Protein AF-A4JTW8-F1 (afdb_monomer)

Sequence (88 aa):
MNLLGTVTVEFGGRKQKVHGKDFSLEEDQNRHLGEGDFQYEALFIYFDPDQRFKILVQATKLDGNVTLYDPSVEGNAKI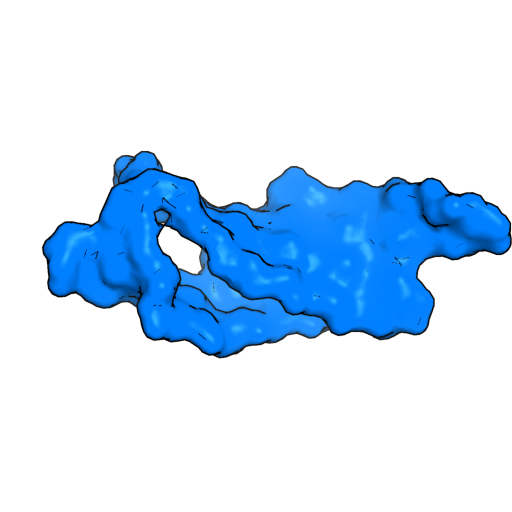VDDSLDVSG

Radius of gyration: 14.19 Å; Cα contacts (8 Å, |Δi|>4): 200; chains: 1; bounding box: 37×17×37 Å

Organism: Burkholderia vietnamiensis (strain G4 / LMG 22486) (NCBI:txid269482)

Structure (mmCIF, N/CA/C/O backbone):
data_AF-A4JTW8-F1
#
_entry.id   AF-A4JTW8-F1
#
loop_
_atom_site.group_PDB
_atom_site.id
_atom_site.type_symbol
_atom_site.label_atom_id
_atom_site.label_alt_id
_atom_site.label_comp_id
_atom_site.label_asym_id
_atom_site.label_entity_id
_atom_site.label_seq_id
_atom_site.pdbx_PDB_ins_code
_atom_site.Cartn_x
_atom_site.Cartn_y
_atom_site.Cartn_z
_atom_site.occupancy
_atom_site.B_iso_or_equiv
_atom_site.auth_seq_id
_atom_site.auth_comp_id
_atom_site.auth_asym_id
_atom_site.auth_atom_id
_atom_site.pdbx_PDB_model_num
ATOM 1 N N . MET A 1 1 ? 5.567 7.102 -10.182 1.00 83.56 1 MET A N 1
ATOM 2 C CA . MET A 1 1 ? 4.797 6.022 -9.544 1.00 83.56 1 MET A CA 1
ATOM 3 C C . MET A 1 1 ? 3.991 6.581 -8.379 1.00 83.56 1 MET A C 1
ATOM 5 O O . MET A 1 1 ? 4.577 7.146 -7.467 1.00 83.56 1 MET A O 1
ATOM 9 N N . ASN A 1 2 ? 2.664 6.475 -8.439 1.00 88.44 2 ASN A N 1
ATOM 10 C CA . ASN A 1 2 ? 1.739 6.944 -7.402 1.00 88.44 2 ASN A CA 1
ATOM 11 C C . ASN A 1 2 ? 0.817 5.800 -6.982 1.00 88.44 2 ASN A C 1
ATOM 13 O O . ASN A 1 2 ? 0.325 5.075 -7.850 1.00 88.44 2 ASN A O 1
ATOM 17 N N . LEU A 1 3 ? 0.550 5.686 -5.681 1.00 93.44 3 LEU A N 1
ATOM 18 C CA . LEU A 1 3 ? -0.402 4.722 -5.144 1.00 93.44 3 LEU A CA 1
ATOM 19 C C . LEU A 1 3 ? -1.827 5.296 -5.187 1.00 93.44 3 LEU A C 1
ATOM 21 O O . LEU A 1 3 ? -2.097 6.404 -4.717 1.00 93.44 3 LEU A O 1
ATOM 25 N N . LEU A 1 4 ? -2.748 4.532 -5.761 1.00 95.44 4 LEU A N 1
ATOM 26 C CA . LEU A 1 4 ? -4.155 4.866 -5.948 1.00 95.44 4 LEU A CA 1
ATOM 27 C C . LEU A 1 4 ? -5.038 3.872 -5.186 1.00 95.44 4 LEU A C 1
ATOM 29 O O . LEU A 1 4 ? -4.571 2.874 -4.647 1.00 95.44 4 LEU A O 1
ATOM 33 N N . GLY A 1 5 ? -6.340 4.149 -5.137 1.00 96.69 5 GLY A N 1
ATOM 34 C CA . GLY A 1 5 ? -7.298 3.261 -4.483 1.00 96.69 5 GLY A CA 1
ATOM 35 C C . GLY A 1 5 ? -7.304 3.398 -2.962 1.00 96.69 5 GLY A C 1
ATOM 36 O O . GLY A 1 5 ? -7.044 4.480 -2.418 1.00 96.69 5 GLY A O 1
ATOM 37 N N . THR A 1 6 ? -7.696 2.325 -2.275 1.00 97.75 6 THR A N 1
ATOM 38 C CA . THR A 1 6 ? -7.921 2.336 -0.824 1.00 97.75 6 THR A CA 1
ATOM 39 C C . THR A 1 6 ? -7.560 1.018 -0.157 1.00 97.75 6 THR A C 1
ATOM 41 O O . THR A 1 6 ? -7.750 -0.038 -0.750 1.00 97.75 6 THR A O 1
ATOM 44 N N . VAL A 1 7 ? -7.144 1.090 1.107 1.00 97.62 7 VAL A N 1
ATOM 45 C CA . VAL A 1 7 ? -7.063 -0.049 2.034 1.00 97.62 7 VAL A CA 1
ATOM 46 C C . VAL A 1 7 ? -8.045 0.187 3.170 1.00 97.62 7 VAL A C 1
ATOM 48 O O . VAL A 1 7 ? -8.103 1.282 3.732 1.00 97.62 7 VAL A O 1
ATOM 51 N N . THR A 1 8 ? -8.811 -0.834 3.539 1.00 97.88 8 THR A N 1
ATOM 52 C CA . THR A 1 8 ? -9.609 -0.834 4.763 1.00 97.88 8 THR A CA 1
ATOM 53 C C . THR A 1 8 ? -8.915 -1.680 5.820 1.00 97.88 8 THR A C 1
ATOM 55 O O . THR A 1 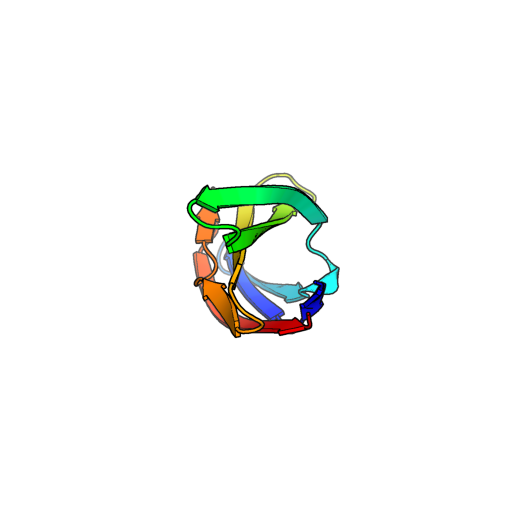8 ? -8.678 -2.874 5.632 1.00 97.88 8 THR A O 1
ATOM 58 N N . VAL A 1 9 ? -8.642 -1.067 6.968 1.00 96.88 9 VAL A N 1
ATOM 59 C CA . VAL A 1 9 ? -8.090 -1.737 8.146 1.00 96.88 9 VAL A CA 1
ATOM 60 C C . VAL A 1 9 ? -9.112 -1.786 9.272 1.00 96.88 9 VAL A C 1
ATOM 62 O O . VAL A 1 9 ? -9.950 -0.896 9.407 1.00 96.88 9 VAL A O 1
ATOM 65 N N . GLU A 1 10 ? -9.044 -2.823 10.095 1.00 96.94 10 GLU A N 1
ATOM 66 C CA . GLU A 1 10 ? -9.796 -2.956 11.334 1.00 96.94 10 GLU A CA 1
ATOM 67 C C . GLU A 1 10 ? -8.848 -2.847 12.535 1.00 96.94 10 GLU A C 1
ATOM 69 O O . GLU A 1 10 ? -7.879 -3.599 12.641 1.00 96.94 10 GLU A O 1
ATOM 74 N N . PHE A 1 11 ? -9.131 -1.908 13.438 1.00 93.31 11 PHE A N 1
ATOM 75 C CA . PHE A 1 11 ? -8.400 -1.677 14.686 1.00 93.31 11 PHE A CA 1
ATOM 76 C C . PHE A 1 11 ? -9.406 -1.368 15.803 1.00 93.31 11 PHE A C 1
ATOM 78 O O . PHE A 1 11 ? -10.306 -0.544 15.632 1.00 93.31 11 PHE A O 1
ATOM 85 N N . GLY A 1 12 ? -9.287 -2.038 16.954 1.00 90.88 12 GLY A N 1
ATOM 86 C CA . GLY A 1 12 ? -10.182 -1.811 18.099 1.00 90.88 12 GLY A CA 1
ATOM 87 C C . GLY A 1 12 ? -11.671 -2.043 17.788 1.00 90.88 12 GLY A C 1
ATOM 88 O O . GLY A 1 12 ? -12.526 -1.332 18.314 1.00 90.88 12 GLY A O 1
ATOM 89 N N . GLY A 1 13 ? -11.981 -2.984 16.88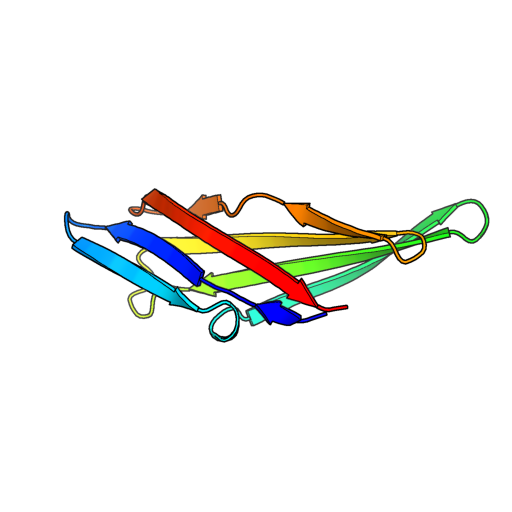5 1.00 93.25 13 GLY A N 1
ATOM 90 C CA . GLY A 1 13 ? -13.346 -3.282 16.429 1.00 93.25 13 GLY A CA 1
ATOM 91 C C . GLY A 1 13 ? -13.965 -2.216 15.517 1.00 93.25 13 GLY A C 1
ATOM 92 O O . GLY A 1 13 ? -15.168 -2.250 15.257 1.00 93.25 13 GLY A O 1
ATOM 93 N N . ARG A 1 14 ? -13.173 -1.248 15.041 1.00 93.31 14 ARG A N 1
ATOM 94 C CA . ARG A 1 14 ? -13.599 -0.212 14.093 1.00 93.31 14 ARG A CA 1
ATOM 95 C C . ARG A 1 14 ? -12.874 -0.384 12.773 1.00 93.31 14 ARG A C 1
ATOM 97 O O . ARG A 1 14 ? -11.689 -0.697 12.756 1.00 93.31 14 ARG A O 1
ATOM 104 N N . LYS A 1 15 ? -13.584 -0.120 11.677 1.00 96.19 15 LYS A N 1
ATOM 105 C CA . LYS A 1 15 ? -13.004 -0.083 10.334 1.00 96.19 15 LYS A CA 1
ATOM 106 C C . LYS A 1 15 ? -12.612 1.343 9.968 1.00 96.19 15 LYS A C 1
ATOM 108 O O . LYS A 1 15 ? -13.396 2.268 10.172 1.00 96.19 15 LYS A O 1
ATOM 113 N N . GLN A 1 16 ? -11.427 1.497 9.399 1.00 95.25 16 GLN A N 1
ATOM 114 C CA . GLN A 1 16 ? -10.896 2.748 8.879 1.00 95.25 16 GLN A CA 1
ATOM 115 C C . GLN A 1 16 ? -10.445 2.537 7.440 1.00 95.25 16 GLN A C 1
ATOM 117 O O . GLN A 1 16 ? -9.797 1.545 7.120 1.00 95.25 16 GLN A O 1
ATOM 122 N N . LYS A 1 17 ? -10.789 3.492 6.579 1.00 97.19 17 LYS A N 1
ATOM 123 C CA . LYS A 1 17 ? -10.347 3.534 5.189 1.00 97.19 17 LYS A CA 1
ATOM 124 C C . LYS A 1 17 ? -9.151 4.474 5.073 1.00 97.19 17 LYS A C 1
ATOM 126 O O . LYS A 1 17 ? -9.222 5.602 5.551 1.00 97.19 17 LYS A O 1
ATOM 131 N N . VAL A 1 18 ? -8.089 4.000 4.438 1.00 97.06 18 VAL A N 1
ATOM 132 C CA . VAL A 1 18 ? -6.864 4.741 4.125 1.00 97.06 18 VAL A CA 1
ATOM 133 C C . VAL A 1 18 ? -6.775 4.859 2.609 1.00 97.06 18 VAL A C 1
ATOM 135 O O . VAL A 1 18 ? -6.942 3.860 1.905 1.00 97.06 18 VAL A O 1
ATOM 138 N N . HIS A 1 19 ? -6.567 6.065 2.083 1.00 97.25 19 HIS A N 1
ATOM 139 C CA . HIS A 1 19 ? -6.445 6.265 0.641 1.00 97.25 19 HIS A CA 1
ATOM 140 C C . HIS A 1 19 ? -4.990 6.118 0.201 1.00 97.25 19 HIS A C 1
ATOM 142 O O . HIS A 1 19 ? -4.093 6.530 0.924 1.00 97.25 19 HIS A O 1
ATOM 148 N N . GLY A 1 20 ? -4.748 5.608 -1.012 1.00 95.31 20 GLY A N 1
ATOM 149 C CA . GLY A 1 20 ? -3.392 5.479 -1.569 1.00 95.31 20 GLY A CA 1
ATOM 150 C C . GLY A 1 20 ? -2.596 6.795 -1.547 1.00 95.31 20 GLY A C 1
ATOM 151 O O . GLY A 1 20 ? -1.408 6.796 -1.251 1.00 95.31 20 GLY A O 1
ATOM 152 N N . LYS A 1 21 ? -3.279 7.935 -1.725 1.00 95.38 21 LYS A N 1
ATOM 153 C CA . LYS A 1 21 ? -2.689 9.284 -1.623 1.00 95.38 21 LYS A CA 1
ATOM 154 C C . LYS A 1 21 ? -2.197 9.672 -0.220 1.00 95.38 21 LYS A C 1
ATOM 156 O O . LYS A 1 21 ? -1.496 10.668 -0.095 1.00 95.38 21 LYS A O 1
ATOM 161 N N . ASP A 1 22 ? -2.645 8.962 0.815 1.00 96.00 22 ASP A N 1
ATOM 162 C CA . ASP A 1 22 ? -2.260 9.210 2.206 1.00 96.00 22 ASP A CA 1
ATOM 163 C C . ASP A 1 22 ? -0.966 8.455 2.565 1.0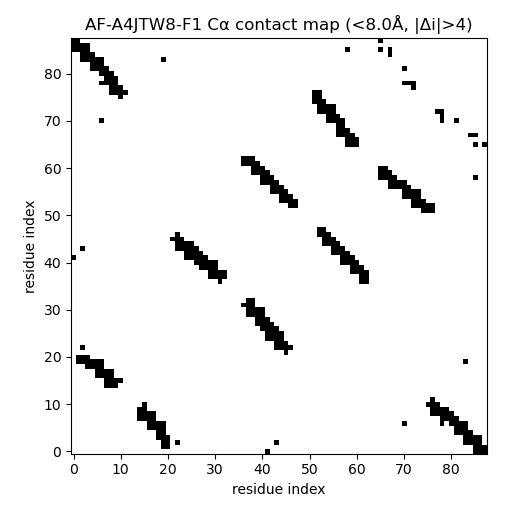0 96.00 22 ASP A C 1
ATOM 165 O O . ASP A 1 22 ? -0.429 8.648 3.654 1.00 96.00 22 ASP A O 1
ATOM 169 N N . PHE A 1 23 ? -0.468 7.589 1.673 1.00 95.50 23 PHE A N 1
ATOM 170 C CA . PHE A 1 23 ? 0.814 6.917 1.836 1.00 95.50 23 PHE A CA 1
ATOM 171 C C . PHE A 1 23 ? 1.958 7.835 1.404 1.00 95.50 23 PHE A C 1
ATOM 173 O O . PHE A 1 23 ? 1.906 8.472 0.350 1.00 95.50 23 PHE A O 1
ATOM 180 N N . SER A 1 24 ? 3.026 7.834 2.193 1.00 92.75 24 SER A N 1
ATOM 181 C CA . SER A 1 24 ? 4.309 8.427 1.831 1.00 92.75 24 SER A CA 1
ATOM 182 C C . SER A 1 24 ? 5.121 7.446 0.988 1.00 92.75 24 SER A C 1
ATOM 184 O O . SER A 1 24 ? 5.107 6.249 1.261 1.00 92.75 24 SER A O 1
ATOM 186 N N . LEU A 1 25 ? 5.847 7.937 -0.018 1.00 90.12 25 LEU A N 1
ATOM 187 C CA . LEU A 1 25 ? 6.871 7.163 -0.726 1.00 90.12 25 LEU A CA 1
ATOM 188 C C . LEU A 1 25 ? 8.186 7.280 0.059 1.00 90.12 25 LEU A C 1
ATOM 190 O O . LEU A 1 25 ? 8.772 8.358 0.091 1.00 90.12 25 LEU A O 1
ATOM 194 N N . GLU A 1 26 ? 8.607 6.198 0.714 1.00 78.75 26 GLU A N 1
ATOM 195 C CA . GLU A 1 26 ? 9.749 6.194 1.646 1.00 78.75 26 GLU A CA 1
ATOM 196 C C . GLU A 1 26 ? 11.037 5.637 1.021 1.00 78.75 26 GLU A C 1
ATOM 198 O O . GLU A 1 26 ? 12.126 6.071 1.385 1.00 78.75 26 GLU A O 1
ATOM 203 N N . GLU A 1 27 ? 10.939 4.722 0.050 1.00 68.50 27 GLU A N 1
ATOM 204 C CA . GLU A 1 27 ? 12.099 4.266 -0.730 1.00 68.50 27 GLU A CA 1
ATOM 205 C C . GLU A 1 27 ? 11.799 4.292 -2.229 1.00 68.50 27 GLU A C 1
ATOM 207 O O . GLU A 1 27 ? 10.760 3.788 -2.659 1.00 68.50 27 GLU A O 1
ATOM 212 N N . ASP A 1 28 ? 12.723 4.856 -3.012 1.00 66.00 28 ASP A N 1
ATOM 213 C CA . ASP A 1 28 ? 12.728 4.873 -4.475 1.00 66.00 28 ASP A CA 1
ATOM 214 C C . ASP A 1 28 ? 14.083 4.379 -5.019 1.00 66.00 28 ASP A C 1
ATOM 216 O O . ASP A 1 28 ? 14.910 5.123 -5.544 1.00 66.00 28 ASP A O 1
ATOM 220 N N . GLN A 1 29 ? 14.359 3.084 -4.872 1.00 68.75 29 GLN A N 1
ATOM 221 C CA . GLN A 1 29 ? 15.649 2.534 -5.291 1.00 68.75 29 GLN A CA 1
ATOM 222 C C . GLN A 1 29 ? 15.597 2.027 -6.734 1.00 68.75 29 GLN A C 1
ATOM 224 O O . GLN A 1 29 ? 14.726 1.248 -7.118 1.00 68.75 29 GLN A O 1
ATOM 229 N N . ASN A 1 30 ? 16.581 2.436 -7.539 1.00 65.44 30 ASN A N 1
ATOM 230 C CA . ASN A 1 30 ? 16.882 1.786 -8.811 1.00 65.44 30 ASN A CA 1
ATOM 231 C C . ASN A 1 30 ? 17.915 0.693 -8.563 1.00 65.44 30 ASN A C 1
ATOM 233 O O . ASN A 1 30 ? 19.078 0.977 -8.265 1.00 65.44 30 ASN A O 1
ATOM 237 N N . ARG A 1 31 ? 17.504 -0.562 -8.715 1.00 68.12 31 ARG A N 1
ATOM 238 C CA . ARG A 1 31 ? 18.401 -1.706 -8.632 1.00 68.12 31 ARG A CA 1
ATOM 239 C C . ARG A 1 31 ? 18.868 -2.103 -10.027 1.00 68.12 31 ARG A C 1
ATOM 241 O O . ARG A 1 31 ? 18.059 -2.382 -10.907 1.00 68.12 31 ARG A O 1
ATOM 248 N N . HIS A 1 32 ? 20.186 -2.158 -10.213 1.00 64.88 32 HIS A N 1
ATOM 249 C CA . HIS A 1 32 ? 20.791 -2.709 -11.424 1.00 64.88 32 HIS A CA 1
ATOM 250 C C . HIS A 1 32 ? 20.763 -4.239 -11.333 1.00 64.88 32 HIS A C 1
ATOM 252 O O . HIS A 1 32 ? 21.350 -4.808 -10.409 1.00 64.88 32 HIS A O 1
ATOM 258 N N . LEU A 1 33 ? 20.081 -4.906 -12.264 1.00 73.62 33 LEU A N 1
ATOM 259 C CA . LEU A 1 33 ? 19.944 -6.369 -12.258 1.00 73.62 33 LEU A CA 1
ATOM 260 C C . LEU A 1 33 ? 21.072 -7.082 -13.025 1.00 73.62 33 LEU A C 1
ATOM 262 O O . LEU A 1 33 ? 21.287 -8.275 -12.832 1.00 73.62 33 LEU A O 1
ATOM 266 N N . GLY A 1 34 ? 21.846 -6.336 -13.820 1.00 60.31 34 GLY A N 1
ATOM 267 C CA . GLY A 1 34 ? 22.842 -6.880 -14.752 1.00 60.31 34 GLY A CA 1
ATOM 268 C C . GLY A 1 34 ? 22.391 -6.661 -16.197 1.00 60.31 34 GLY A C 1
ATOM 269 O O . GLY A 1 34 ? 21.256 -6.275 -16.421 1.00 60.31 34 GLY A O 1
ATOM 270 N N . GLU A 1 35 ? 23.301 -6.796 -17.165 1.00 72.62 35 GLU A N 1
ATOM 271 C CA . GLU A 1 35 ? 23.017 -6.705 -18.620 1.00 72.62 35 GLU A CA 1
ATOM 272 C C . GLU A 1 35 ? 22.333 -5.418 -19.141 1.00 72.62 35 GLU A C 1
ATOM 274 O O . GLU A 1 35 ? 21.994 -5.330 -20.315 1.00 72.62 35 GLU A O 1
ATOM 279 N N . GLY A 1 36 ? 22.243 -4.371 -18.314 1.00 64.06 36 GLY A N 1
ATOM 280 C CA . GLY A 1 36 ? 2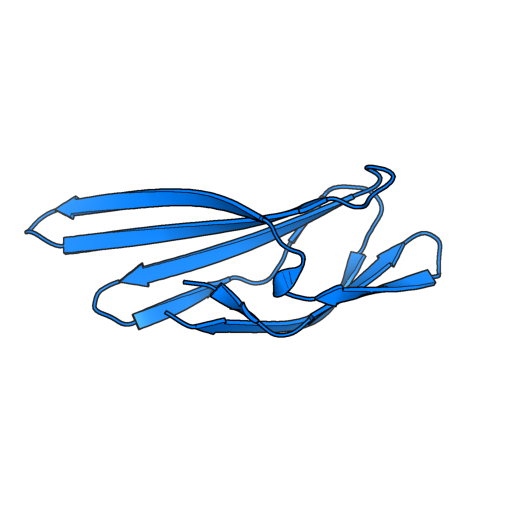1.600 -3.099 -18.664 1.00 64.06 36 GLY A CA 1
ATOM 281 C C . GLY A 1 36 ? 20.156 -2.975 -18.171 1.00 64.06 36 GLY A C 1
ATOM 282 O O . GLY A 1 36 ? 19.540 -1.936 -18.406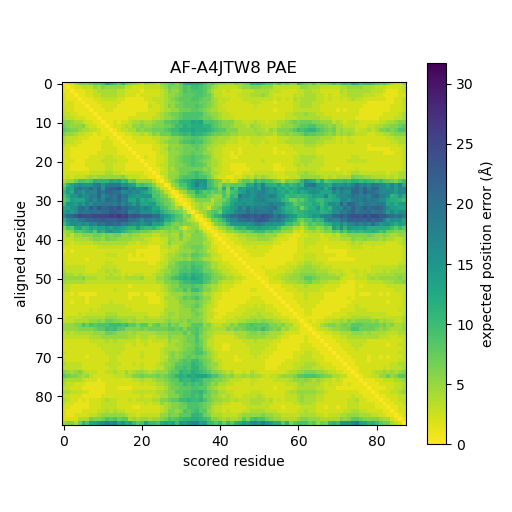 1.00 64.06 36 GLY A O 1
ATOM 283 N N . ASP A 1 37 ? 19.652 -3.979 -17.448 1.00 71.75 37 ASP A N 1
ATOM 284 C CA . ASP A 1 37 ? 18.302 -3.988 -16.893 1.00 71.75 37 ASP A CA 1
ATOM 285 C C . ASP A 1 37 ? 18.243 -3.260 -15.545 1.00 71.75 37 ASP A C 1
ATOM 287 O O . ASP A 1 37 ? 19.067 -3.463 -14.639 1.00 71.75 37 ASP A O 1
ATOM 291 N N . PHE A 1 38 ? 17.222 -2.414 -15.407 1.00 70.31 38 PHE A N 1
ATOM 292 C CA . PHE A 1 38 ? 16.946 -1.635 -14.206 1.00 70.31 38 PHE A CA 1
ATOM 293 C C . PHE A 1 38 ? 15.567 -1.996 -13.665 1.00 70.31 38 PHE A C 1
ATOM 295 O O . PHE A 1 38 ? 14.564 -1.886 -14.370 1.00 70.31 38 PHE A O 1
ATOM 302 N N . GLN A 1 39 ? 15.520 -2.364 -12.389 1.00 81.38 39 GLN A N 1
ATOM 303 C CA . GLN A 1 39 ? 14.278 -2.495 -11.642 1.00 81.38 39 GLN A CA 1
ATOM 304 C C . GLN A 1 39 ? 14.123 -1.282 -10.737 1.00 81.38 39 GLN A C 1
ATOM 306 O O . GLN A 1 39 ? 14.986 -1.007 -9.903 1.00 81.38 39 GLN A O 1
ATOM 311 N N . TYR A 1 40 ? 13.020 -0.566 -10.902 1.00 83.06 40 TYR A N 1
ATOM 312 C CA . TYR A 1 40 ? 12.615 0.459 -9.952 1.00 83.06 40 TYR A CA 1
ATOM 313 C C . TYR A 1 40 ? 11.773 -0.192 -8.857 1.00 83.06 40 TYR A C 1
ATOM 315 O O . TYR A 1 40 ? 10.819 -0.906 -9.165 1.00 83.06 40 TYR A O 1
ATOM 323 N N . GLU A 1 41 ? 12.112 0.057 -7.598 1.00 88.81 41 GLU A N 1
ATOM 324 C CA . GLU A 1 41 ? 11.378 -0.421 -6.428 1.00 88.81 41 GLU A CA 1
ATOM 325 C C . GLU A 1 41 ? 10.842 0.783 -5.650 1.00 88.81 41 GLU A C 1
ATOM 327 O O . GLU A 1 41 ? 11.573 1.739 -5.390 1.00 88.81 41 GLU A O 1
ATOM 332 N N . ALA A 1 42 ? 9.562 0.732 -5.293 1.00 91.25 42 ALA A N 1
ATOM 333 C CA . ALA A 1 42 ? 8.885 1.734 -4.489 1.00 91.25 42 ALA A CA 1
ATOM 334 C C . ALA A 1 42 ? 8.331 1.101 -3.213 1.00 91.25 42 ALA A C 1
ATOM 336 O O . ALA A 1 42 ? 7.638 0.080 -3.268 1.00 91.25 42 ALA A O 1
ATOM 337 N N . LEU A 1 43 ? 8.587 1.746 -2.077 1.00 93.81 43 LEU A N 1
ATOM 338 C CA . LEU A 1 43 ? 7.960 1.418 -0.800 1.00 93.81 43 LEU A CA 1
ATOM 339 C C . LEU A 1 43 ? 7.055 2.567 -0.363 1.00 93.81 43 LEU A C 1
ATOM 341 O O . LEU A 1 43 ? 7.526 3.652 -0.023 1.00 93.81 43 LEU A O 1
ATOM 345 N N . PHE A 1 44 ? 5.753 2.308 -0.344 1.00 94.56 44 PHE A N 1
ATOM 346 C CA . PHE A 1 44 ? 4.751 3.221 0.180 1.00 94.56 44 PHE A CA 1
ATOM 347 C C . PHE A 1 44 ? 4.428 2.850 1.627 1.00 94.56 44 PHE A C 1
ATOM 349 O O . PHE A 1 44 ? 4.105 1.694 1.915 1.00 94.56 44 PHE A O 1
ATOM 356 N N . ILE A 1 45 ? 4.477 3.822 2.538 1.00 96.06 45 ILE A N 1
ATOM 357 C CA . ILE A 1 45 ? 4.159 3.623 3.953 1.00 96.06 45 ILE A CA 1
ATOM 358 C C . ILE A 1 45 ? 3.092 4.616 4.401 1.00 96.06 45 ILE A C 1
ATOM 360 O O . ILE A 1 45 ? 3.215 5.824 4.215 1.00 96.06 45 ILE A O 1
ATOM 364 N N . TYR A 1 46 ? 2.047 4.100 5.038 1.00 96.19 46 TYR A N 1
ATOM 365 C CA . TYR A 1 46 ? 1.097 4.900 5.800 1.00 96.19 46 TYR A CA 1
ATOM 366 C C . TYR A 1 46 ? 1.349 4.704 7.290 1.00 96.19 46 TYR A C 1
ATOM 368 O O . TYR A 1 46 ? 1.405 3.566 7.760 1.00 96.19 46 TYR A O 1
ATOM 376 N N . PHE A 1 47 ? 1.425 5.802 8.038 1.00 95.75 47 PHE A N 1
ATOM 377 C CA . PHE A 1 47 ? 1.447 5.787 9.497 1.00 95.75 47 PHE A CA 1
ATOM 378 C C . PHE A 1 47 ? 0.100 6.262 10.036 1.00 95.75 47 PHE A C 1
ATOM 380 O O . PHE A 1 47 ? -0.375 7.344 9.688 1.00 95.75 47 PHE A O 1
ATOM 387 N N . ASP A 1 48 ? -0.502 5.468 10.920 1.00 94.38 48 ASP A N 1
ATOM 388 C CA . ASP A 1 48 ? -1.640 5.926 11.710 1.00 94.38 48 ASP A CA 1
ATOM 389 C C . ASP A 1 48 ? -1.252 7.194 12.505 1.00 94.38 48 ASP A C 1
ATOM 391 O O . ASP A 1 48 ? -0.163 7.217 13.086 1.00 94.38 48 ASP A O 1
ATOM 395 N N . PRO A 1 49 ? -2.107 8.237 12.582 1.00 92.12 49 PRO A N 1
ATOM 396 C CA . PRO A 1 49 ? -1.782 9.481 13.288 1.00 92.12 49 PRO A CA 1
ATOM 397 C C . PRO A 1 49 ? -1.396 9.289 14.759 1.00 92.12 49 PRO A C 1
ATOM 399 O O . PRO A 1 49 ? -0.568 10.033 15.278 1.00 92.12 49 PRO A O 1
ATOM 402 N N . ASP A 1 50 ? -1.962 8.269 15.410 1.00 93.44 50 ASP A N 1
ATOM 403 C CA . ASP A 1 50 ? -1.663 7.909 16.799 1.00 93.44 50 ASP A CA 1
ATOM 404 C C . ASP A 1 50 ? -0.522 6.867 16.904 1.00 93.44 50 ASP A C 1
ATOM 406 O O . ASP A 1 50 ? -0.283 6.310 17.975 1.00 93.44 50 ASP A O 1
ATOM 410 N N . GLN A 1 51 ? 0.167 6.570 15.795 1.00 90.88 51 GLN A N 1
ATOM 411 C CA . GLN A 1 51 ? 1.261 5.596 15.667 1.00 90.88 51 GLN A CA 1
ATOM 412 C C . GLN A 1 51 ? 0.915 4.176 16.150 1.00 90.88 51 GLN A C 1
ATOM 414 O O . GLN A 1 51 ? 1.776 3.431 16.617 1.00 90.88 51 GLN A O 1
ATOM 419 N N . ARG A 1 52 ? -0.354 3.765 16.038 1.00 93.19 52 ARG A N 1
ATOM 420 C CA . ARG A 1 52 ? -0.813 2.448 16.525 1.00 93.19 52 ARG A CA 1
ATOM 421 C C . ARG A 1 52 ? -0.511 1.308 15.558 1.00 93.19 52 ARG A C 1
ATOM 423 O O . ARG A 1 52 ? -0.433 0.147 15.969 1.00 93.19 52 ARG A O 1
ATOM 430 N N . PHE A 1 53 ? -0.412 1.633 14.276 1.00 95.69 53 PHE A N 1
ATOM 431 C CA . PHE A 1 53 ? -0.061 0.714 13.205 1.00 95.69 53 PHE A CA 1
ATOM 432 C C . PHE A 1 53 ? 0.556 1.484 12.035 1.00 95.69 53 PHE A C 1
ATOM 434 O O . PHE A 1 53 ? 0.411 2.705 11.927 1.00 95.69 53 PHE A O 1
ATOM 441 N N . LYS A 1 54 ? 1.208 0.753 11.135 1.00 96.62 54 LYS A N 1
ATOM 442 C CA . LYS A 1 54 ? 1.598 1.248 9.813 1.00 96.62 54 LYS A CA 1
ATOM 443 C C . LYS A 1 54 ? 1.219 0.236 8.742 1.00 96.62 54 LYS A C 1
ATOM 445 O O . LYS A 1 54 ? 1.176 -0.964 9.016 1.00 96.62 54 LYS A O 1
ATOM 450 N N . ILE A 1 55 ? 0.935 0.724 7.543 1.00 97.06 55 ILE A N 1
ATOM 451 C CA . ILE A 1 55 ? 0.638 -0.103 6.370 1.00 97.06 55 ILE A CA 1
ATOM 452 C C . ILE A 1 55 ? 1.802 0.049 5.401 1.00 97.06 55 ILE A C 1
ATOM 454 O O . ILE A 1 55 ? 2.200 1.177 5.117 1.00 97.06 55 ILE A O 1
ATOM 458 N N . LEU A 1 56 ? 2.334 -1.065 4.907 1.00 96.75 56 LEU A N 1
ATOM 459 C CA . LEU A 1 56 ? 3.412 -1.097 3.927 1.00 96.75 56 LEU A CA 1
ATOM 460 C C . LEU A 1 56 ? 2.883 -1.670 2.618 1.00 96.75 56 LEU A C 1
ATOM 462 O O . LEU A 1 56 ? 2.225 -2.713 2.616 1.00 96.75 56 LEU A O 1
ATOM 466 N N . VAL A 1 57 ? 3.202 -1.004 1.514 1.00 96.19 57 VAL A N 1
ATOM 467 C CA . VAL A 1 57 ? 2.852 -1.439 0.162 1.00 96.19 57 VAL A CA 1
ATOM 468 C C . VAL A 1 57 ? 4.092 -1.333 -0.701 1.00 96.19 57 VAL A C 1
ATOM 470 O O . VAL A 1 57 ? 4.703 -0.270 -0.793 1.00 96.19 57 VAL A O 1
ATOM 473 N N . GLN A 1 58 ? 4.465 -2.437 -1.333 1.00 94.69 58 GLN A N 1
ATOM 474 C CA . GLN A 1 58 ? 5.601 -2.474 -2.242 1.00 94.69 58 GLN A CA 1
ATOM 475 C C . GLN A 1 58 ? 5.103 -2.479 -3.681 1.00 94.69 58 GLN A C 1
ATOM 477 O O . GLN A 1 58 ? 4.103 -3.124 -3.998 1.00 94.69 58 GLN A O 1
ATOM 482 N N . ALA A 1 59 ? 5.819 -1.785 -4.556 1.00 93.06 59 ALA A N 1
ATOM 483 C CA . ALA A 1 59 ? 5.622 -1.871 -5.991 1.00 93.06 59 ALA A CA 1
ATOM 484 C C . ALA A 1 59 ? 6.972 -1.955 -6.702 1.00 93.06 59 ALA A C 1
ATOM 486 O O . ALA A 1 59 ? 7.953 -1.352 -6.271 1.00 93.06 59 ALA A O 1
ATOM 487 N N . THR A 1 60 ? 7.022 -2.686 -7.807 1.00 91.38 60 THR A N 1
ATOM 488 C CA . THR A 1 60 ? 8.205 -2.768 -8.665 1.00 91.38 60 THR A CA 1
ATOM 489 C C . THR A 1 60 ? 7.838 -2.427 -10.099 1.00 91.38 60 THR A C 1
ATOM 491 O O . THR A 1 60 ? 6.717 -2.668 -10.546 1.00 91.38 60 THR A O 1
ATOM 494 N N . LYS A 1 61 ? 8.781 -1.843 -10.837 1.00 88.56 61 LYS A N 1
ATOM 495 C CA . LYS A 1 61 ? 8.680 -1.642 -12.281 1.00 88.56 61 LYS A CA 1
ATOM 496 C C . LYS A 1 61 ? 9.906 -2.228 -12.963 1.00 88.56 61 LYS A C 1
ATOM 498 O O . LYS A 1 61 ? 11.019 -1.765 -12.722 1.00 88.56 61 LYS A O 1
ATOM 503 N N . LEU A 1 62 ? 9.668 -3.204 -13.832 1.00 86.88 62 LEU A N 1
ATOM 504 C CA . LEU A 1 62 ? 10.675 -3.878 -14.648 1.00 86.88 62 LEU A CA 1
ATOM 505 C C . LEU A 1 62 ? 10.166 -3.952 -16.091 1.00 86.88 62 LEU A C 1
ATOM 507 O O . LEU A 1 62 ? 9.035 -4.374 -16.331 1.00 86.88 62 LEU A O 1
ATOM 511 N N . ASP A 1 63 ? 10.965 -3.479 -17.046 1.00 84.88 63 ASP A N 1
ATOM 512 C CA . ASP A 1 63 ? 10.636 -3.475 -18.482 1.00 84.88 63 ASP A CA 1
ATOM 513 C C . ASP A 1 63 ? 9.269 -2.861 -18.820 1.00 84.88 63 ASP A C 1
ATOM 515 O O . ASP A 1 63 ? 8.530 -3.323 -19.687 1.00 84.88 63 ASP A O 1
ATOM 519 N N . GLY A 1 64 ? 8.897 -1.807 -18.088 1.00 82.62 64 GLY A N 1
ATOM 520 C CA . GLY A 1 64 ? 7.608 -1.129 -18.243 1.00 82.62 64 GLY A CA 1
ATOM 521 C C . GLY A 1 64 ? 6.423 -1.832 -17.571 1.00 82.62 64 GLY A C 1
ATOM 522 O O . GLY A 1 64 ? 5.370 -1.210 -17.444 1.00 82.62 64 GLY A O 1
ATOM 523 N N . ASN A 1 65 ? 6.596 -3.058 -17.077 1.00 87.50 65 ASN A N 1
ATOM 524 C CA . ASN A 1 65 ? 5.586 -3.781 -16.314 1.00 87.50 65 ASN A CA 1
ATOM 525 C C . ASN A 1 65 ? 5.643 -3.352 -14.853 1.00 87.50 65 ASN A C 1
ATOM 527 O O . ASN A 1 65 ? 6.703 -3.408 -14.229 1.00 87.50 65 ASN A O 1
ATOM 531 N N . VAL A 1 66 ? 4.504 -2.929 -14.310 1.00 90.75 66 VAL A N 1
ATOM 532 C CA . VAL A 1 66 ? 4.381 -2.569 -12.898 1.00 90.75 66 VAL A CA 1
ATOM 533 C C . VAL 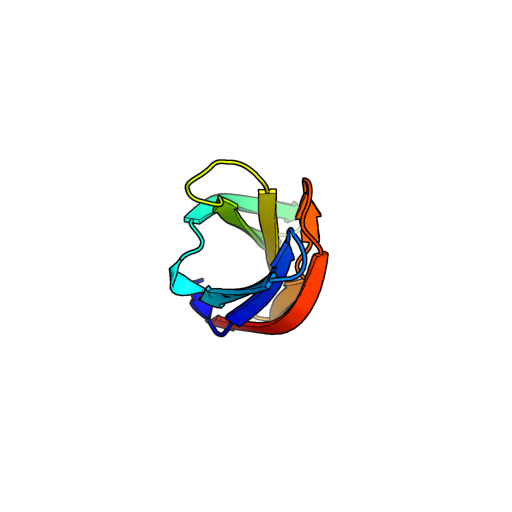A 1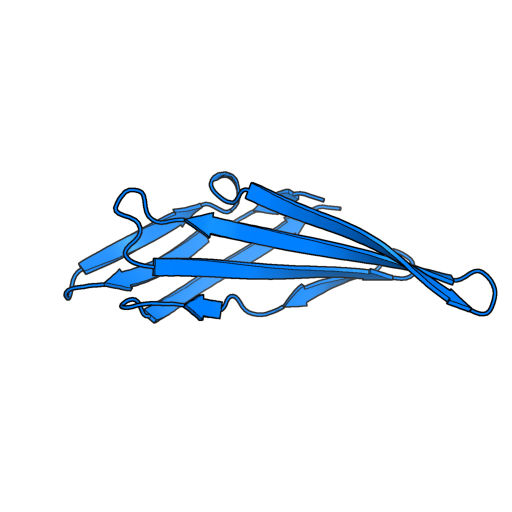 66 ? 3.724 -3.721 -12.150 1.00 90.75 66 VAL A C 1
ATOM 535 O O . VAL A 1 66 ? 2.688 -4.224 -12.576 1.00 90.75 66 VAL A O 1
ATOM 538 N N . THR A 1 67 ? 4.333 -4.135 -11.042 1.00 92.00 67 THR A N 1
ATOM 539 C CA . THR A 1 67 ? 3.783 -5.133 -10.121 1.00 92.00 67 THR A CA 1
ATOM 540 C C . THR A 1 67 ? 3.527 -4.464 -8.781 1.00 92.00 67 THR A C 1
ATOM 542 O O . THR A 1 67 ? 4.440 -3.874 -8.206 1.00 92.00 67 THR A O 1
ATOM 545 N N . LEU A 1 68 ? 2.294 -4.553 -8.289 1.00 94.62 68 LEU A N 1
ATOM 546 C CA . LEU A 1 68 ? 1.921 -4.152 -6.936 1.00 94.62 68 LEU A CA 1
ATOM 547 C C . LEU A 1 68 ? 1.834 -5.405 -6.068 1.00 94.62 68 LEU A C 1
ATOM 549 O O . LEU A 1 68 ? 1.228 -6.393 -6.478 1.00 94.62 68 LEU A O 1
ATOM 553 N N . TYR A 1 69 ? 2.445 -5.364 -4.891 1.00 94.81 69 TYR A N 1
ATOM 554 C CA . TYR A 1 69 ? 2.367 -6.450 -3.921 1.00 94.81 69 TYR A CA 1
ATOM 555 C C . TYR A 1 69 ? 1.263 -6.169 -2.904 1.00 94.81 69 TYR A C 1
ATOM 557 O O . TYR A 1 69 ? 0.974 -5.006 -2.603 1.00 94.81 69 TYR A O 1
ATOM 565 N N . ASP A 1 70 ? 0.683 -7.240 -2.360 1.00 95.44 70 ASP A N 1
ATOM 566 C CA . ASP A 1 70 ? -0.380 -7.142 -1.362 1.00 95.44 70 ASP A CA 1
ATOM 567 C C . ASP A 1 70 ? 0.055 -6.259 -0.178 1.00 95.44 70 ASP A C 1
ATOM 569 O O . ASP A 1 70 ? 1.181 -6.393 0.325 1.00 95.44 70 ASP A O 1
ATOM 573 N N . PRO A 1 71 ? -0.821 -5.357 0.298 1.00 96.75 71 PRO A N 1
ATOM 574 C CA . PRO A 1 71 ? -0.513 -4.518 1.440 1.00 96.75 71 PRO A CA 1
ATOM 575 C C . PRO A 1 71 ? -0.297 -5.373 2.694 1.00 96.75 71 PRO A C 1
ATOM 577 O O . PRO A 1 71 ? -0.997 -6.354 2.948 1.00 96.75 71 PRO A O 1
ATOM 580 N N . SER A 1 72 ? 0.637 -4.950 3.538 1.00 96.94 72 SER A N 1
ATOM 581 C CA . SER A 1 72 ? 0.880 -5.553 4.850 1.00 96.94 72 SER A CA 1
ATOM 582 C C . SER A 1 72 ? 0.696 -4.526 5.957 1.00 96.94 72 SER A C 1
ATOM 584 O O . SER A 1 72 ? 0.795 -3.320 5.732 1.00 96.94 72 SER A O 1
ATOM 586 N N . VAL A 1 73 ? 0.390 -4.995 7.165 1.00 96.75 73 VAL A N 1
ATOM 587 C CA . VAL A 1 73 ? 0.181 -4.133 8.329 1.00 96.75 73 VAL A CA 1
ATOM 588 C C . VAL A 1 73 ? 1.075 -4.583 9.473 1.00 96.75 73 VAL A C 1
ATOM 590 O O . VAL A 1 73 ? 1.141 -5.767 9.798 1.00 96.75 73 VAL A O 1
ATOM 593 N N . GLU A 1 74 ? 1.752 -3.625 10.093 1.00 96.19 74 GLU A N 1
ATOM 594 C CA . GLU A 1 74 ? 2.495 -3.820 11.333 1.00 96.19 74 GLU A CA 1
ATOM 595 C C . GLU A 1 74 ? 1.782 -3.085 12.471 1.00 96.19 74 GLU A C 1
ATOM 597 O O . GLU A 1 74 ? 1.384 -1.928 12.319 1.00 96.19 74 GLU A O 1
ATOM 602 N N . GLY A 1 75 ? 1.643 -3.740 13.625 1.00 93.56 75 GLY A N 1
ATOM 603 C CA . GLY A 1 75 ? 0.958 -3.198 14.800 1.00 93.56 75 GLY A CA 1
ATOM 604 C C . GLY A 1 75 ? -0.407 -3.840 15.045 1.00 93.56 75 GLY A C 1
ATOM 605 O O . GLY A 1 75 ? -0.669 -4.968 14.638 1.00 93.56 75 GLY A O 1
ATOM 606 N N . ASN A 1 76 ? -1.283 -3.122 15.749 1.00 91.19 76 ASN A N 1
ATOM 607 C CA . ASN A 1 76 ? -2.528 -3.680 16.297 1.00 91.19 76 ASN A CA 1
ATOM 608 C C . ASN A 1 76 ? -3.732 -3.619 15.338 1.00 91.19 76 ASN A C 1
ATOM 610 O O . ASN A 1 76 ? -4.877 -3.607 15.790 1.00 91.19 76 ASN A O 1
ATOM 614 N N . ALA A 1 77 ? -3.499 -3.556 14.031 1.00 95.81 77 ALA A N 1
ATOM 615 C CA . ALA A 1 77 ? -4.546 -3.483 13.017 1.00 95.81 77 ALA A CA 1
ATOM 616 C C . ALA A 1 77 ? -4.507 -4.705 12.092 1.00 95.81 77 ALA A C 1
ATOM 618 O O . ALA A 1 77 ? -3.511 -5.420 12.020 1.00 95.81 77 ALA A O 1
ATOM 619 N N . LYS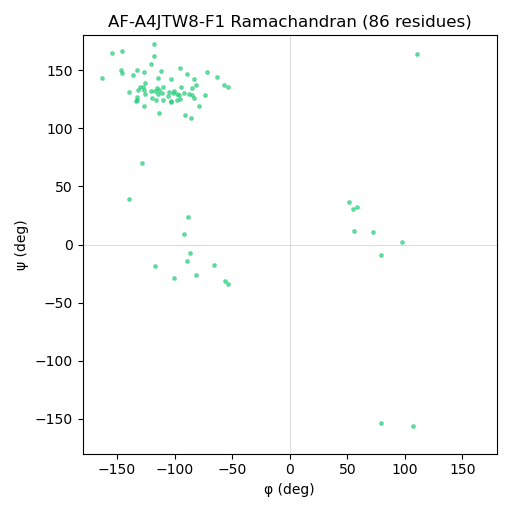 A 1 78 ? -5.601 -4.942 11.371 1.00 96.88 78 LYS A N 1
ATOM 620 C CA . LYS A 1 78 ? -5.709 -5.991 10.353 1.00 96.88 78 LYS A CA 1
ATOM 621 C C . LYS A 1 78 ? -6.267 -5.404 9.065 1.00 96.88 78 LYS A C 1
ATOM 623 O O . LYS A 1 78 ? -7.265 -4.696 9.113 1.00 96.88 78 LYS A O 1
ATOM 628 N N . ILE A 1 79 ? -5.687 -5.747 7.920 1.00 96.81 79 ILE A N 1
ATOM 629 C CA . ILE A 1 79 ? -6.285 -5.435 6.616 1.00 96.81 79 ILE A CA 1
ATOM 630 C C . ILE A 1 79 ? -7.478 -6.366 6.391 1.00 96.81 79 ILE A C 1
ATOM 632 O O . ILE A 1 79 ? -7.377 -7.580 6.587 1.00 96.81 79 ILE A O 1
ATOM 636 N N . VAL A 1 80 ? -8.628 -5.792 6.041 1.00 97.31 80 VAL A N 1
ATOM 637 C CA . VAL A 1 80 ? -9.873 -6.549 5.819 1.00 97.31 80 VAL A CA 1
ATOM 638 C C . VAL A 1 80 ? -10.389 -6.452 4.390 1.00 97.31 80 VAL A C 1
ATOM 640 O O . VAL A 1 80 ? -11.227 -7.265 4.014 1.00 97.31 80 VAL A O 1
ATOM 643 N N . ASP A 1 81 ? -9.926 -5.459 3.637 1.00 96.88 81 ASP A N 1
ATOM 644 C CA . ASP A 1 81 ? -10.252 -5.236 2.232 1.00 96.88 81 ASP A CA 1
ATOM 645 C C . ASP A 1 81 ? -9.220 -4.270 1.641 1.00 96.88 81 ASP A C 1
ATOM 647 O O . ASP A 1 81 ? -8.805 -3.327 2.326 1.00 96.88 81 ASP A O 1
ATOM 651 N N . ASP A 1 82 ? -8.834 -4.464 0.388 1.00 96.06 82 ASP A N 1
ATOM 652 C CA . ASP A 1 82 ? -8.004 -3.522 -0.348 1.00 96.06 82 ASP A CA 1
ATOM 653 C C . ASP A 1 82 ? -8.371 -3.500 -1.834 1.00 96.06 82 ASP A C 1
ATOM 655 O O . ASP A 1 82 ? -8.844 -4.471 -2.419 1.00 96.06 82 ASP A O 1
ATOM 659 N N . SER A 1 83 ? -8.208 -2.325 -2.426 1.00 96.69 83 SER A N 1
ATOM 660 C CA . SER A 1 83 ? -8.441 -2.065 -3.842 1.00 96.69 83 SER A CA 1
ATOM 661 C C . SER A 1 83 ? -7.343 -1.141 -4.366 1.00 96.69 83 SER A C 1
ATOM 663 O O . SER A 1 83 ? -7.626 -0.143 -5.042 1.00 96.69 83 SER A O 1
ATOM 665 N N . LEU A 1 84 ? -6.115 -1.369 -3.900 1.00 95.88 84 LEU A N 1
ATOM 666 C CA . LEU A 1 84 ? -4.975 -0.544 -4.258 1.00 95.88 84 LEU A CA 1
ATOM 667 C C . LEU A 1 84 ? -4.570 -0.791 -5.708 1.00 95.88 84 LEU A C 1
ATOM 669 O O . LEU A 1 84 ? -4.710 -1.888 -6.239 1.00 95.88 84 LEU A O 1
ATOM 673 N N . ASP A 1 85 ? -4.055 0.261 -6.328 1.00 94.56 85 ASP A N 1
ATOM 674 C CA . ASP A 1 85 ? -3.478 0.204 -7.663 1.00 94.56 85 ASP A CA 1
ATOM 675 C C . ASP A 1 85 ? -2.313 1.191 -7.746 1.00 94.56 85 ASP A C 1
ATOM 677 O O . ASP A 1 85 ? -2.147 2.057 -6.881 1.00 94.56 85 ASP A O 1
ATOM 681 N N . VAL A 1 86 ? -1.500 1.083 -8.785 1.00 90.81 86 VAL A N 1
ATOM 682 C CA . VAL A 1 86 ? -0.311 1.900 -8.968 1.00 90.81 86 VAL A CA 1
ATOM 683 C C . VAL A 1 86 ? -0.237 2.445 -10.387 1.00 90.81 86 VAL A C 1
ATOM 685 O O . VAL A 1 86 ? -0.210 1.716 -11.374 1.00 90.81 86 VAL A O 1
ATOM 688 N N . SER A 1 87 ? -0.156 3.771 -10.500 1.00 86.19 87 SER A N 1
ATOM 689 C CA . SER A 1 87 ? 0.088 4.434 -11.782 1.00 86.19 87 SER A CA 1
ATOM 690 C C . SER A 1 87 ? 1.571 4.776 -11.914 1.00 86.19 87 SER A C 1
ATOM 692 O O . SER A 1 87 ? 2.117 5.452 -11.034 1.00 86.19 87 SER A O 1
ATOM 694 N N . GLY A 1 88 ? 2.205 4.311 -12.995 1.00 68.56 88 GLY A N 1
ATOM 695 C CA . GLY A 1 88 ? 3.619 4.543 -13.326 1.00 68.56 88 GLY A CA 1
ATOM 696 C C . GLY A 1 88 ? 3.968 6.006 -13.533 1.00 68.56 88 GLY A C 1
ATOM 697 O O . GLY A 1 88 ? 3.263 6.662 -14.325 1.00 68.56 88 GLY A O 1
#

Nearest PDB structures (foldseek):
  7wzg-assembly1_A  TM=7.120E-01  e=2.326E+00  Streptomyces sp.
  7yyh-assembly1_P  TM=4.842E-01  e=2.090E+00  Homo sapiens
  7rbp-assembly1_A  TM=4.904E-01  e=2.204E+00  Medicago truncatula
  7rbp-assembly1_B-2  TM=5.479E-01  e=4.920E+00  Medicago truncatula
  3rd6-assembly2_A  TM=4.542E-01  e=7.156E+00  Mesorhizobium loti

pLDDT: mean 89.6, std 9.95, range [60.31, 97.88]

Solvent-accessible surface area (backbone atoms only — not comparable to full-atom values): 5042 Å² total; per-residue (Å²): 110,48,52,35,52,35,38,31,34,39,43,94,94,41,78,46,80,45,49,26,79,68,38,44,80,78,43,80,49,76,43,76,76,54,103,86,46,59,36,41,38,38,36,34,40,31,71,43,95,83,68,58,30,36,38,42,34,44,36,39,35,46,93,88,45,74,47,78,50,81,74,44,65,50,63,71,46,42,81,77,49,75,57,67,47,74,51,114

Mean predicted aligned error: 5.01 Å

Foldseek 3Di:
DFKAWWWWKDAPNDIDIDGSNQWDFDDFDWDDPDPPWTKTKTWTKHADPVRQKMKIKIWIATPNDIDTDDIDMDHRMDTDDTDMDDDD

Secondary structure (DSSP, 8-state):
-EEESEEEEEETTEEEEEEGGGSEEEEEEEEEEETTEEEEEEEEEEE-TTSSEEEEEEEEEETTEEEEPPPEEEES-EEEEE--EEE-